Protein AF-A0AAV6IUB0-F1 (afdb_monomer_lite)

Foldseek 3Di:
DPPPPQALQNVCVVVLADDDVFFDSRADDAPPVLLVVQQLDFPCPPDPPRRAGPLLVQLVVVCVQEPPCPLPDQDDDSVVSSVSSVVVQVVQVVQFNYWTFGQDPPQGTWTKTGHPQQKIWIAHSNSNHTPHIDHHDDDCCVVVVNRD

Secondary structure (DSSP, 8-state):
-TTTT--HHHHHHHTTB---TTB-TT-PPPPHHHHHHHHTSBS-TTSTT---BHHHHHHHHHHTT-TT-TT----S-HHHHHHHHHHHHHHHHHS--EEEEEEETTTEEEEEEE-TTS-EEEEETTS-SEEEEEPPP-TTTTTTTT--

Radius of gyration: 16.4 Å; chains: 1; bounding box: 32×45×48 Å

Structure (mmCIF, N/CA/C/O backbone):
data_AF-A0AAV6IUB0-F1
#
_entry.id   AF-A0AAV6IUB0-F1
#
loop_
_atom_site.group_PDB
_atom_site.id
_atom_site.type_symbol
_atom_site.label_atom_id
_atom_site.label_alt_id
_atom_site.label_comp_id
_atom_site.label_asym_id
_atom_site.label_entity_id
_atom_site.label_seq_id
_atom_site.pdbx_PDB_ins_code
_atom_site.Cartn_x
_atom_site.Cartn_y
_atom_site.Cartn_z
_atom_site.occupancy
_atom_site.B_iso_or_equiv
_atom_site.auth_seq_id
_atom_site.auth_comp_id
_atom_site.auth_asym_id
_atom_site.auth_atom_id
_atom_site.pdbx_PDB_model_num
ATOM 1 N N . MET A 1 1 ? 2.870 -26.055 -23.055 1.00 47.38 1 MET A N 1
ATOM 2 C CA . MET A 1 1 ? 3.110 -25.377 -21.762 1.00 47.38 1 MET A CA 1
ATOM 3 C C . MET A 1 1 ? 3.994 -24.160 -22.032 1.00 47.38 1 MET A C 1
ATOM 5 O O . MET A 1 1 ? 5.187 -24.325 -22.216 1.00 47.38 1 MET A O 1
ATOM 9 N N . PHE A 1 2 ? 3.416 -22.960 -22.163 1.00 54.81 2 PHE A N 1
ATOM 10 C CA . PHE A 1 2 ? 4.107 -21.745 -22.653 1.00 54.81 2 PHE A CA 1
ATOM 11 C C . PHE A 1 2 ? 5.058 -21.074 -21.638 1.00 54.81 2 PHE A C 1
ATOM 13 O O . PHE A 1 2 ? 5.677 -20.066 -21.954 1.00 54.81 2 PHE A O 1
ATOM 20 N N . ILE A 1 3 ? 5.186 -21.619 -20.424 1.00 61.00 3 ILE A N 1
ATOM 21 C CA . ILE A 1 3 ? 5.838 -20.934 -19.294 1.00 61.00 3 ILE A CA 1
ATOM 22 C C . ILE A 1 3 ? 7.298 -21.384 -19.076 1.00 61.00 3 ILE A C 1
ATOM 24 O O . ILE A 1 3 ? 8.024 -20.753 -18.322 1.00 61.00 3 ILE A O 1
ATOM 28 N N . GLN A 1 4 ? 7.779 -22.436 -19.753 1.00 57.69 4 GLN A N 1
ATOM 29 C CA . GLN A 1 4 ? 9.116 -23.007 -19.493 1.00 57.69 4 GLN A CA 1
ATOM 30 C C . GLN A 1 4 ? 10.308 -22.177 -20.025 1.00 57.69 4 GLN A C 1
ATOM 32 O O . GLN A 1 4 ? 11.447 -22.599 -19.864 1.00 57.69 4 GLN A O 1
ATOM 37 N N . GLY A 1 5 ? 10.075 -21.005 -20.631 1.00 67.56 5 GLY A N 1
ATOM 38 C CA . GLY A 1 5 ? 11.131 -20.135 -21.177 1.00 67.56 5 GLY A CA 1
ATOM 39 C C . GLY A 1 5 ? 11.072 -18.666 -20.742 1.00 67.56 5 GLY A C 1
ATOM 40 O O . GLY A 1 5 ? 11.853 -17.861 -21.242 1.00 67.56 5 GLY A O 1
ATOM 41 N N . LEU A 1 6 ? 10.150 -18.287 -19.849 1.00 73.19 6 LEU A N 1
ATOM 42 C CA . LEU A 1 6 ? 10.065 -16.912 -19.349 1.00 73.19 6 LEU A CA 1
ATOM 43 C C . LEU A 1 6 ? 11.025 -16.733 -18.169 1.00 73.19 6 LEU A C 1
ATOM 45 O O . LEU A 1 6 ? 10.876 -17.383 -17.138 1.00 73.19 6 LEU A O 1
ATOM 49 N N . SER A 1 7 ? 11.998 -15.831 -18.315 1.00 85.38 7 SER A N 1
ATOM 50 C CA . SER A 1 7 ? 12.817 -15.373 -17.188 1.00 85.38 7 SER A CA 1
ATOM 51 C C . SER A 1 7 ? 11.956 -14.636 -16.153 1.00 85.38 7 SER A C 1
ATOM 53 O O . SER A 1 7 ? 10.849 -14.189 -16.467 1.00 85.38 7 SER A O 1
ATOM 55 N N . TYR A 1 8 ? 12.472 -14.438 -14.936 1.00 82.81 8 TYR A N 1
ATOM 56 C CA . TYR A 1 8 ? 11.799 -13.623 -13.914 1.00 82.81 8 TYR A CA 1
ATOM 57 C C . TYR A 1 8 ? 11.442 -12.225 -14.432 1.00 82.81 8 TYR A C 1
ATOM 59 O O . TYR A 1 8 ? 10.304 -11.790 -14.276 1.00 82.81 8 TYR A O 1
ATOM 67 N N . GLY A 1 9 ? 12.349 -11.574 -15.164 1.00 82.19 9 GLY A N 1
ATOM 68 C CA . GLY A 1 9 ? 12.055 -10.296 -15.818 1.00 82.19 9 GLY A CA 1
ATOM 69 C C . GLY A 1 9 ? 10.939 -10.385 -16.870 1.00 82.19 9 GLY A C 1
ATOM 70 O O . GLY A 1 9 ? 10.160 -9.449 -17.032 1.00 82.19 9 GLY A O 1
ATOM 71 N N . GLY A 1 10 ? 10.811 -11.517 -17.570 1.00 84.38 10 GLY A N 1
ATOM 72 C CA . GLY A 1 10 ? 9.680 -11.773 -18.466 1.00 84.38 10 GLY A CA 1
ATOM 73 C C . GLY A 1 10 ? 8.352 -11.897 -17.712 1.00 84.38 10 GLY A C 1
ATOM 74 O O . GLY A 1 10 ? 7.354 -11.308 -18.126 1.00 84.38 10 GLY A O 1
ATOM 75 N N . LEU A 1 11 ? 8.351 -12.610 -16.581 1.00 86.81 1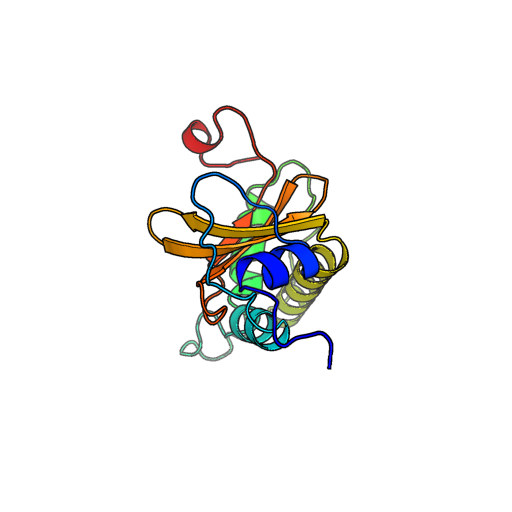1 LEU A N 1
ATOM 76 C CA . LEU A 1 11 ? 7.181 -12.745 -15.707 1.00 86.81 11 LEU A CA 1
ATOM 77 C C . LEU A 1 11 ? 6.770 -11.403 -15.092 1.00 86.81 11 LEU A C 1
ATOM 79 O O . LEU A 1 11 ? 5.589 -11.073 -15.096 1.00 86.81 11 LEU A O 1
ATOM 83 N N . GLN A 1 12 ? 7.727 -10.603 -14.626 1.00 86.62 12 GLN A N 1
ATOM 84 C CA . GLN A 1 12 ? 7.481 -9.264 -14.091 1.00 86.62 12 GLN A CA 1
ATOM 85 C C . GLN A 1 12 ? 6.771 -8.371 -15.115 1.00 86.62 12 GLN A C 1
ATOM 87 O O . GLN A 1 12 ? 5.721 -7.805 -14.817 1.00 86.62 12 GLN A O 1
ATOM 92 N N . ARG A 1 13 ? 7.277 -8.302 -16.352 1.00 85.56 13 ARG A N 1
ATOM 93 C CA . ARG A 1 13 ? 6.634 -7.518 -17.421 1.00 85.56 13 ARG A CA 1
ATOM 94 C C . ARG A 1 13 ? 5.218 -7.998 -17.725 1.00 85.56 13 ARG A C 1
ATOM 96 O O . ARG A 1 13 ? 4.330 -7.173 -17.911 1.00 85.56 13 ARG A O 1
ATOM 103 N N . LEU A 1 14 ? 4.993 -9.315 -17.743 1.00 89.06 14 LEU A N 1
ATOM 104 C CA . LEU A 1 14 ? 3.655 -9.883 -17.933 1.00 89.06 14 LEU A CA 1
ATOM 105 C C . LEU A 1 14 ? 2.703 -9.505 -16.788 1.00 89.06 14 LEU A C 1
ATOM 107 O O . LEU A 1 14 ? 1.520 -9.276 -17.016 1.00 89.06 14 LEU A O 1
ATOM 111 N N . LEU A 1 15 ? 3.231 -9.409 -15.569 1.00 88.69 15 LEU A N 1
ATOM 112 C CA . LEU A 1 15 ? 2.514 -8.986 -14.367 1.00 88.69 15 LEU A CA 1
ATOM 113 C C . LEU A 1 15 ? 2.397 -7.455 -14.242 1.00 88.69 15 LEU A C 1
ATOM 115 O O . LEU A 1 15 ? 1.967 -6.971 -13.198 1.00 88.69 15 LEU A O 1
ATOM 119 N N . GLY A 1 16 ? 2.772 -6.692 -15.276 1.00 88.94 16 GLY A N 1
ATOM 120 C CA . GLY A 1 16 ? 2.620 -5.237 -15.309 1.00 88.94 16 GLY A CA 1
ATOM 121 C C . GLY A 1 16 ? 3.662 -4.466 -14.499 1.00 88.94 16 GLY A C 1
ATOM 122 O O . GLY A 1 16 ? 3.437 -3.303 -14.172 1.00 88.94 16 GLY A O 1
ATOM 123 N N . PHE A 1 17 ? 4.800 -5.084 -14.166 1.00 91.12 17 PHE A N 1
ATOM 124 C CA . PHE A 1 17 ? 5.897 -4.372 -13.516 1.00 91.12 17 PHE A CA 1
ATOM 125 C C . PHE A 1 17 ? 6.522 -3.345 -14.444 1.00 91.12 17 PHE A C 1
ATOM 127 O O . PHE A 1 17 ? 6.850 -3.628 -15.602 1.00 91.12 17 PHE A O 1
ATOM 134 N N . VAL A 1 18 ? 6.777 -2.167 -13.886 1.00 91.50 18 VAL A N 1
ATOM 135 C CA . VAL A 1 18 ? 7.717 -1.235 -14.495 1.00 91.50 18 VAL A CA 1
ATOM 136 C C . VAL A 1 18 ? 9.149 -1.667 -14.190 1.00 91.50 18 VAL A C 1
ATOM 138 O O . VAL A 1 18 ? 9.422 -2.286 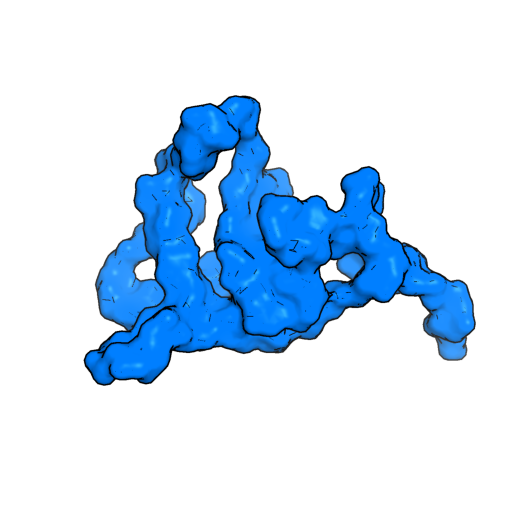-13.168 1.00 91.50 18 VAL A O 1
ATOM 141 N N . HIS A 1 19 ? 10.076 -1.326 -15.080 1.00 88.31 19 HIS A N 1
ATOM 142 C CA . HIS A 1 19 ? 11.502 -1.552 -14.869 1.00 88.31 19 HIS A CA 1
ATOM 143 C C . HIS A 1 19 ? 12.220 -0.207 -14.910 1.00 88.31 19 HIS A C 1
ATOM 145 O O . HI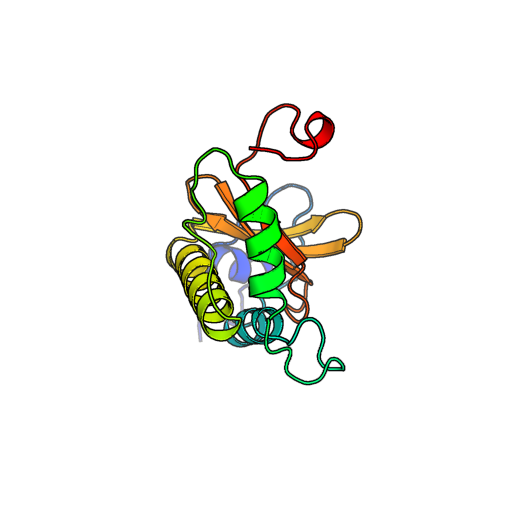S A 1 19 ? 12.400 0.386 -15.973 1.00 88.31 19 HIS A O 1
ATOM 151 N N . THR A 1 20 ? 12.621 0.271 -13.739 1.00 88.19 20 THR A N 1
ATOM 152 C CA . THR A 1 20 ? 13.415 1.490 -13.547 1.00 88.19 20 THR A CA 1
ATOM 153 C C . THR A 1 20 ? 14.808 1.151 -13.020 1.00 88.19 20 THR A C 1
ATOM 155 O O . THR A 1 20 ? 15.067 0.029 -12.574 1.00 88.19 20 THR A O 1
ATOM 158 N N . VAL A 1 21 ? 15.716 2.131 -13.017 1.00 82.94 21 VAL A N 1
ATOM 159 C CA . VAL A 1 21 ? 16.996 2.006 -12.301 1.00 82.94 21 VAL A CA 1
ATOM 160 C C . VAL A 1 21 ? 16.710 1.665 -10.832 1.00 82.94 21 VAL A C 1
ATOM 162 O O . VAL A 1 21 ? 15.881 2.319 -10.203 1.00 82.94 21 VAL A O 1
ATOM 165 N N . GLY A 1 22 ? 17.355 0.614 -10.315 1.00 83.62 22 GLY A N 1
ATOM 166 C CA . GLY A 1 22 ? 17.132 0.100 -8.955 1.00 83.62 22 GLY A CA 1
ATOM 167 C C . GLY A 1 22 ? 16.050 -0.982 -8.822 1.00 83.62 22 GLY A C 1
ATOM 168 O O . GLY A 1 22 ? 15.799 -1.435 -7.707 1.00 83.62 22 GLY A O 1
ATOM 169 N N . THR A 1 23 ? 15.428 -1.408 -9.928 1.00 89.62 23 THR A N 1
ATOM 170 C CA . THR A 1 23 ? 14.482 -2.541 -9.940 1.00 89.62 23 THR A CA 1
ATOM 171 C C . THR A 1 23 ? 15.209 -3.869 -9.740 1.00 89.62 23 THR A C 1
ATOM 173 O O . THR A 1 23 ? 16.192 -4.151 -10.429 1.00 89.62 23 THR A O 1
ATOM 176 N N . THR A 1 24 ? 14.685 -4.717 -8.857 1.00 88.12 24 THR A N 1
ATOM 177 C CA . THR A 1 24 ? 15.158 -6.092 -8.663 1.00 88.12 24 THR A CA 1
ATOM 178 C C . THR A 1 24 ? 14.508 -7.004 -9.705 1.00 88.12 24 THR A C 1
ATOM 180 O O . THR A 1 24 ? 13.303 -7.235 -9.667 1.00 88.12 24 THR A O 1
ATOM 183 N N . VAL A 1 25 ? 15.292 -7.541 -10.644 1.00 78.56 25 VAL A N 1
ATOM 184 C CA . VAL A 1 25 ? 14.788 -8.301 -11.814 1.00 78.56 25 VAL A CA 1
ATOM 185 C C . VAL A 1 25 ? 14.476 -9.784 -11.548 1.00 78.56 25 VAL A C 1
ATOM 187 O O . VAL A 1 25 ? 14.034 -10.493 -12.452 1.00 78.56 25 VAL A O 1
ATOM 190 N N . GLU A 1 26 ? 14.691 -10.252 -10.317 1.00 81.00 26 GLU A N 1
ATOM 191 C CA . GLU A 1 26 ? 14.500 -11.652 -9.898 1.00 81.00 26 GLU A CA 1
ATOM 192 C C . GLU A 1 26 ? 13.421 -11.826 -8.814 1.00 81.00 26 GLU A C 1
ATOM 194 O O . GLU A 1 26 ? 13.277 -12.902 -8.242 1.00 81.00 26 GLU A O 1
ATOM 199 N N . ALA A 1 27 ? 12.627 -10.786 -8.540 1.00 81.69 27 ALA A N 1
ATOM 200 C CA . ALA A 1 27 ? 11.589 -10.817 -7.512 1.00 81.69 27 ALA A CA 1
ATOM 201 C C . ALA A 1 27 ? 10.178 -10.890 -8.121 1.00 81.69 27 ALA A C 1
ATOM 203 O O . ALA A 1 27 ? 9.863 -10.214 -9.099 1.00 81.69 27 ALA A O 1
ATOM 204 N N . LEU A 1 28 ? 9.297 -11.700 -7.540 1.00 88.44 28 LEU A N 1
ATOM 205 C CA . LEU A 1 28 ? 7.881 -11.747 -7.919 1.00 88.44 28 LEU A CA 1
ATOM 206 C C . LEU A 1 28 ? 7.052 -10.877 -6.964 1.00 88.44 28 LEU A C 1
ATOM 208 O O . LEU A 1 28 ? 7.456 -10.705 -5.815 1.00 88.44 28 LEU A O 1
ATOM 212 N N . PRO A 1 29 ? 5.894 -10.342 -7.400 1.00 91.00 29 PRO A N 1
ATOM 213 C CA . PRO A 1 29 ? 4.995 -9.651 -6.485 1.00 91.00 29 PRO A CA 1
ATOM 214 C C . PRO A 1 29 ? 4.559 -10.614 -5.374 1.00 91.00 29 PRO A C 1
ATOM 216 O O . PRO A 1 29 ? 4.185 -11.755 -5.679 1.00 91.00 29 PRO A O 1
ATOM 219 N N . PRO A 1 30 ? 4.520 -10.170 -4.108 1.00 94.81 30 PRO A N 1
ATOM 220 C CA . PRO A 1 30 ? 3.906 -10.956 -3.055 1.00 94.81 30 PRO A CA 1
ATOM 221 C C . PRO A 1 30 ? 2.433 -11.246 -3.377 1.00 94.81 30 PRO A C 1
ATOM 223 O O . PRO A 1 30 ? 1.752 -10.420 -4.000 1.00 94.81 30 PRO A O 1
ATOM 226 N N . PRO A 1 31 ? 1.887 -12.388 -2.930 1.00 95.88 31 PRO A N 1
ATOM 227 C CA . PRO A 1 31 ? 0.472 -12.676 -3.097 1.00 95.88 31 PRO A CA 1
ATOM 228 C C . PRO A 1 31 ? -0.395 -11.567 -2.496 1.00 95.88 31 PRO A C 1
ATOM 230 O O . PRO A 1 31 ? -0.164 -11.121 -1.372 1.00 95.88 31 PRO A O 1
ATOM 233 N N . ARG A 1 32 ? -1.464 -11.173 -3.197 1.00 96.06 32 ARG A N 1
ATOM 234 C CA . ARG A 1 32 ? -2.404 -10.148 -2.706 1.00 96.06 32 ARG A CA 1
ATOM 235 C C . ARG A 1 32 ? -2.966 -10.482 -1.320 1.00 96.06 32 ARG A C 1
ATOM 237 O O . ARG A 1 32 ? -3.195 -9.584 -0.517 1.00 96.06 32 ARG A O 1
ATOM 244 N N . SER A 1 33 ? -3.166 -11.767 -1.024 1.00 97.88 33 SER A N 1
ATOM 245 C CA . SER A 1 33 ? -3.574 -12.238 0.302 1.00 97.88 33 SER A CA 1
ATOM 246 C C . SER A 1 33 ? -2.545 -11.915 1.384 1.00 97.88 33 SER A C 1
ATOM 248 O O . SER A 1 33 ? -2.943 -11.515 2.474 1.00 97.88 33 SER A O 1
ATOM 250 N N . THR A 1 34 ? -1.248 -12.041 1.093 1.00 98.31 34 THR A N 1
ATOM 251 C CA . THR A 1 34 ? -0.156 -11.693 2.014 1.00 98.31 34 THR A CA 1
ATOM 252 C C . THR A 1 34 ? -0.153 -10.194 2.292 1.00 98.31 34 THR A C 1
ATOM 254 O O . THR A 1 34 ? -0.204 -9.797 3.451 1.00 98.31 34 THR A O 1
ATOM 257 N N . LEU A 1 35 ? -0.242 -9.371 1.240 1.00 98.44 35 LEU A N 1
ATOM 258 C CA . LEU A 1 35 ? -0.303 -7.906 1.353 1.00 98.44 35 LEU A CA 1
ATOM 259 C C . LEU A 1 35 ? -1.491 -7.427 2.200 1.00 98.44 35 LEU A C 1
ATOM 261 O O . LEU A 1 35 ? -1.367 -6.511 3.010 1.00 98.44 35 LEU A O 1
ATOM 265 N N . LEU A 1 36 ? -2.662 -8.042 2.004 1.00 98.38 36 LEU A N 1
ATOM 266 C CA . LEU A 1 36 ? -3.861 -7.734 2.784 1.00 98.38 36 LEU A CA 1
ATOM 267 C C . LEU A 1 36 ? -3.756 -8.248 4.222 1.00 98.38 36 LEU A C 1
ATOM 269 O O . LEU A 1 36 ? -4.262 -7.599 5.131 1.00 98.38 36 LEU A O 1
ATOM 273 N N . SER A 1 37 ? -3.115 -9.397 4.440 1.00 98.31 37 SER A N 1
ATOM 274 C CA . SER A 1 37 ? -2.954 -9.966 5.781 1.00 98.31 37 SER A CA 1
ATOM 275 C C . SER A 1 37 ? -2.033 -9.105 6.637 1.00 98.31 37 SER A C 1
ATOM 277 O O . SER A 1 37 ? -2.409 -8.766 7.756 1.00 98.31 37 SER A O 1
ATOM 279 N N . SER A 1 38 ? -0.884 -8.685 6.098 1.00 98.38 38 SER A N 1
ATOM 280 C CA . SER A 1 38 ? 0.048 -7.793 6.797 1.00 98.38 38 SER A CA 1
ATOM 281 C C . SER A 1 38 ? -0.573 -6.424 7.080 1.00 98.38 38 SER A C 1
ATOM 283 O O . SER A 1 38 ? -0.469 -5.914 8.191 1.00 98.38 38 SER A O 1
ATOM 285 N N . PHE A 1 39 ? -1.326 -5.868 6.126 1.00 98.56 39 PHE A N 1
ATOM 286 C CA . PHE A 1 39 ? -2.071 -4.618 6.315 1.00 98.56 39 PHE A CA 1
ATOM 287 C C . PHE A 1 39 ? -3.103 -4.687 7.458 1.00 98.56 39 PHE A C 1
ATOM 289 O O . PHE A 1 39 ? -3.367 -3.685 8.127 1.00 98.56 39 PHE A O 1
ATOM 296 N N . MET A 1 40 ? -3.692 -5.865 7.681 1.00 98.00 40 MET A N 1
ATOM 297 C CA . MET A 1 40 ? -4.737 -6.103 8.681 1.00 98.00 40 MET A CA 1
ATOM 298 C C . MET A 1 40 ? -4.197 -6.584 10.039 1.00 98.00 40 MET A C 1
ATOM 300 O O . MET A 1 40 ? -5.001 -6.893 10.922 1.00 98.00 40 MET A O 1
ATOM 304 N N . LEU A 1 41 ? -2.875 -6.638 10.237 1.00 97.75 41 LEU A N 1
ATOM 305 C CA . LEU A 1 41 ? -2.284 -6.939 11.543 1.00 97.75 41 LEU A CA 1
ATOM 306 C C . LEU A 1 41 ? -2.693 -5.894 12.584 1.00 97.75 41 LEU A C 1
ATOM 308 O O . LEU A 1 41 ? -2.890 -4.720 12.269 1.00 97.75 41 LEU A O 1
ATOM 312 N N . LEU A 1 42 ? -2.849 -6.328 13.836 1.00 97.00 42 LEU A N 1
ATOM 313 C CA . LEU A 1 42 ? -3.147 -5.425 14.945 1.00 97.00 42 LEU A CA 1
ATOM 314 C C . LEU A 1 42 ? -1.931 -4.558 15.249 1.00 97.00 42 LEU A C 1
ATOM 316 O O . LEU A 1 42 ? -0.854 -5.081 15.510 1.00 97.00 42 LEU A O 1
ATOM 320 N N . HIS A 1 43 ? -2.147 -3.249 15.334 1.00 96.38 43 HIS A N 1
ATOM 321 C CA . HIS A 1 43 ? -1.070 -2.299 15.590 1.00 96.38 43 HIS A CA 1
ATOM 322 C C . HIS A 1 43 ? -0.486 -2.434 17.003 1.00 96.38 43 HIS A C 1
ATOM 324 O O . HIS A 1 43 ? 0.715 -2.312 17.218 1.00 96.38 43 HIS A O 1
ATOM 330 N N . ASN A 1 44 ? -1.351 -2.684 17.989 1.00 93.31 44 ASN A N 1
ATOM 331 C CA . ASN A 1 44 ? -0.971 -2.855 19.389 1.00 93.31 44 ASN A CA 1
ATOM 332 C C . ASN A 1 44 ? -1.674 -4.090 19.972 1.00 93.31 44 ASN A C 1
ATOM 334 O O . ASN A 1 44 ? -2.619 -3.939 20.751 1.00 93.31 44 ASN A O 1
ATOM 338 N N . PRO A 1 45 ? -1.241 -5.315 19.618 1.00 92.31 45 PRO A N 1
ATOM 339 C CA . PRO A 1 45 ? -1.930 -6.545 20.019 1.00 92.31 45 PRO A CA 1
ATOM 340 C C . PRO A 1 45 ? -1.924 -6.763 21.540 1.00 92.31 45 PRO A C 1
ATOM 342 O O . PRO A 1 45 ? -2.796 -7.437 22.078 1.00 92.31 45 PRO A O 1
ATOM 345 N N . ASN A 1 46 ? -0.973 -6.144 22.246 1.00 94.19 46 ASN A N 1
ATOM 346 C CA . ASN A 1 46 ? -0.826 -6.252 23.698 1.00 94.19 46 ASN A CA 1
ATOM 347 C C . ASN A 1 46 ? -1.729 -5.280 24.484 1.00 94.19 46 ASN A C 1
ATOM 349 O O . ASN A 1 46 ? -1.801 -5.364 25.710 1.00 94.19 46 ASN A O 1
ATOM 353 N N . VAL A 1 47 ? -2.416 -4.346 23.816 1.00 92.94 47 VAL A N 1
ATOM 354 C CA . VAL A 1 47 ? -3.288 -3.359 24.470 1.00 92.94 47 VAL A CA 1
ATOM 355 C C . VAL A 1 47 ? -4.724 -3.873 24.473 1.00 92.94 47 VAL A C 1
ATOM 357 O O . VAL A 1 47 ? -5.386 -3.935 23.437 1.00 92.94 47 VAL A O 1
ATOM 360 N N . LYS A 1 48 ? -5.237 -4.223 25.657 1.00 91.44 48 LYS A N 1
ATOM 361 C CA . LYS A 1 48 ? -6.595 -4.763 25.811 1.00 91.44 48 LYS A CA 1
ATOM 362 C C . LYS A 1 48 ? -7.646 -3.788 25.264 1.00 91.44 48 LYS A C 1
ATOM 364 O O . LYS A 1 48 ? -7.691 -2.630 25.665 1.00 91.44 48 LYS A O 1
ATOM 369 N N . GLY A 1 49 ? -8.511 -4.282 24.379 1.00 88.94 49 GLY A N 1
ATOM 370 C CA . GLY A 1 49 ? -9.584 -3.498 23.757 1.00 88.94 49 GLY A CA 1
ATOM 371 C C . GLY A 1 49 ? -9.163 -2.697 22.521 1.00 88.94 49 GLY A C 1
ATOM 372 O O . GLY A 1 49 ? -10.037 -2.217 21.805 1.00 88.94 49 GLY A O 1
ATOM 373 N N . SER A 1 50 ? -7.862 -2.596 22.226 1.00 92.69 50 SER A N 1
ATOM 374 C CA . SER A 1 50 ? -7.376 -2.030 20.966 1.00 92.69 50 SER A CA 1
ATOM 375 C C . SER A 1 50 ? -7.594 -3.035 19.841 1.00 92.69 50 SER A C 1
ATOM 377 O O . SER A 1 50 ? -7.094 -4.156 19.900 1.00 92.69 50 SER A O 1
ATOM 379 N N . THR A 1 51 ? -8.309 -2.628 18.795 1.00 96.94 51 THR A N 1
ATOM 380 C CA . THR A 1 51 ? -8.518 -3.457 17.592 1.00 96.94 51 THR A CA 1
ATOM 381 C C . THR A 1 51 ? -8.032 -2.768 16.323 1.00 96.94 51 THR A C 1
ATOM 383 O O . THR A 1 51 ? -8.198 -3.300 15.227 1.00 96.94 51 THR A O 1
ATOM 386 N N . LEU A 1 52 ? -7.421 -1.588 16.452 1.00 97.69 52 LEU A N 1
ATOM 387 C CA . LEU A 1 52 ? -6.862 -0.838 15.337 1.00 97.69 52 LEU A CA 1
ATOM 388 C C . LEU A 1 52 ? -5.761 -1.636 14.625 1.00 97.69 52 LEU A C 1
ATOM 390 O O . LEU A 1 52 ? -4.836 -2.152 15.256 1.00 97.69 52 LEU A O 1
ATOM 394 N N . THR A 1 53 ? -5.861 -1.694 13.303 1.00 98.38 53 THR A N 1
ATOM 395 C CA . THR A 1 53 ? -4.876 -2.346 12.433 1.00 98.38 53 THR A CA 1
ATOM 396 C C . THR A 1 53 ? -3.711 -1.421 12.087 1.00 98.38 53 THR A C 1
ATOM 398 O O . THR A 1 53 ? -3.845 -0.195 12.162 1.00 98.38 53 THR A O 1
ATOM 401 N N . ASP A 1 54 ? -2.579 -1.985 11.667 1.00 97.81 54 ASP A N 1
ATOM 402 C CA . ASP A 1 54 ? -1.439 -1.219 11.153 1.00 97.81 54 ASP A CA 1
ATOM 403 C C . ASP A 1 54 ? -1.827 -0.381 9.934 1.00 97.81 54 ASP A C 1
ATOM 405 O O . ASP A 1 54 ? -1.503 0.807 9.870 1.00 97.81 54 ASP A O 1
ATOM 409 N N . GLY A 1 55 ? -2.623 -0.947 9.024 1.00 97.75 55 GLY A N 1
ATOM 410 C CA . GLY A 1 55 ? -3.180 -0.225 7.887 1.00 97.75 55 GLY A CA 1
ATOM 411 C C . GLY A 1 55 ? -4.023 0.983 8.297 1.00 97.75 55 GLY A C 1
ATOM 412 O O . GLY A 1 55 ? -3.844 2.084 7.772 1.00 97.75 55 GLY A O 1
ATOM 413 N N . ALA A 1 56 ? -4.897 0.828 9.295 1.00 97.69 56 ALA A N 1
ATOM 414 C CA . ALA A 1 56 ? -5.685 1.941 9.821 1.00 97.69 56 ALA A CA 1
ATOM 415 C C . ALA A 1 56 ? -4.826 2.987 10.537 1.00 97.69 56 ALA A C 1
ATOM 417 O O . ALA A 1 56 ? -5.034 4.190 10.360 1.00 97.69 56 ALA A O 1
ATOM 418 N N . ARG A 1 57 ? -3.824 2.561 11.312 1.00 96.31 57 ARG A N 1
ATOM 419 C CA . ARG A 1 57 ? -2.886 3.490 11.949 1.00 96.31 57 ARG A CA 1
ATOM 420 C C . ARG A 1 57 ? -2.085 4.277 10.915 1.00 96.31 57 ARG A C 1
ATOM 422 O O . ARG A 1 57 ? -1.844 5.468 11.117 1.00 96.31 57 ARG A O 1
ATOM 429 N N . ALA A 1 58 ? -1.656 3.628 9.840 1.00 95.69 58 ALA A N 1
ATOM 430 C CA . ALA A 1 58 ? -0.956 4.273 8.744 1.00 95.69 58 ALA A CA 1
ATOM 431 C C . ALA A 1 58 ? -1.865 5.276 8.026 1.00 95.69 58 ALA A C 1
ATOM 433 O O . ALA A 1 58 ? -1.457 6.423 7.862 1.00 95.69 58 ALA A O 1
ATOM 434 N N . LEU A 1 59 ? -3.107 4.901 7.691 1.00 96.00 59 LEU A N 1
ATOM 435 C CA . LEU A 1 59 ? -4.048 5.805 7.023 1.00 96.00 59 LEU A CA 1
ATOM 436 C C . LEU A 1 59 ? -4.308 7.069 7.851 1.00 96.00 59 LEU A C 1
ATOM 438 O O . LEU A 1 59 ? -4.291 8.168 7.305 1.00 96.00 59 LEU A O 1
ATOM 442 N N . ALA A 1 60 ? -4.445 6.934 9.175 1.00 93.88 60 ALA A N 1
ATOM 443 C CA . ALA A 1 60 ? -4.598 8.074 10.081 1.00 93.88 60 ALA A CA 1
ATOM 444 C C . ALA A 1 60 ? -3.486 9.124 9.900 1.00 93.88 60 ALA A C 1
ATOM 446 O O . ALA A 1 60 ? -3.761 10.317 9.823 1.00 93.88 60 ALA A O 1
ATOM 447 N N . LYS A 1 61 ? -2.225 8.680 9.763 1.00 90.12 61 LYS A N 1
ATOM 448 C CA . LYS A 1 61 ? -1.075 9.580 9.561 1.00 90.12 61 LYS A CA 1
ATOM 449 C C . LYS A 1 61 ? -1.155 10.345 8.239 1.00 90.12 61 LYS A C 1
ATOM 451 O O . LYS A 1 61 ? -0.589 11.429 8.157 1.00 90.12 61 LYS A O 1
ATOM 456 N N . HIS A 1 62 ? -1.779 9.767 7.217 1.00 89.56 62 HIS A N 1
ATOM 457 C CA . HIS A 1 62 ? -1.901 10.367 5.890 1.00 89.56 62 HIS A CA 1
ATOM 458 C C . HIS A 1 62 ? -3.101 11.304 5.784 1.00 89.56 62 HIS A C 1
ATOM 460 O O . HIS A 1 62 ? -2.980 12.371 5.196 1.00 89.56 62 HIS A O 1
ATOM 466 N N . VAL A 1 63 ? -4.224 10.970 6.421 1.00 87.94 63 VAL A N 1
ATOM 467 C CA . VAL A 1 63 ? -5.395 11.860 6.490 1.00 87.94 63 VAL A CA 1
ATOM 468 C C . VAL A 1 63 ? -5.023 13.200 7.131 1.00 87.94 63 VAL A C 1
ATOM 470 O O . VAL A 1 63 ? -5.406 14.246 6.618 1.00 87.94 63 VAL A O 1
ATOM 473 N N . ASP A 1 64 ? -4.197 13.183 8.180 1.00 75.44 64 ASP A N 1
ATOM 474 C CA . ASP A 1 64 ? -3.718 14.403 8.848 1.00 75.44 64 ASP A CA 1
ATOM 475 C C . ASP A 1 64 ? -2.692 15.205 8.018 1.00 75.44 64 ASP A C 1
ATOM 477 O O . ASP A 1 64 ? -2.394 16.357 8.340 1.00 75.44 64 ASP A O 1
ATOM 481 N N . ARG A 1 65 ? -2.097 14.594 6.985 1.00 71.75 65 ARG A N 1
ATOM 482 C CA . ARG A 1 65 ? -1.003 15.168 6.179 1.00 71.75 65 ARG A CA 1
ATOM 483 C C . A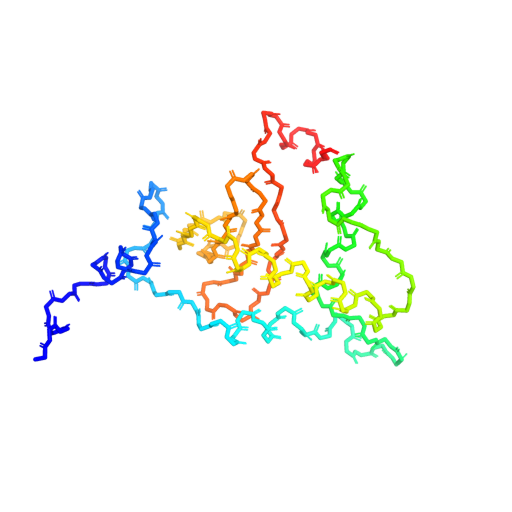RG A 1 65 ? -1.395 15.509 4.749 1.00 71.75 65 ARG A C 1
ATOM 485 O O . ARG A 1 65 ? -0.565 16.096 4.068 1.00 71.75 65 ARG A O 1
ATOM 492 N N . SER A 1 66 ? -2.590 15.125 4.307 1.00 69.06 66 SER A N 1
ATOM 493 C CA . SER A 1 66 ? -3.041 15.297 2.929 1.00 69.06 66 SER A CA 1
ATOM 494 C C . SER A 1 66 ? -4.046 16.442 2.830 1.00 69.06 66 SER A C 1
ATOM 496 O O . SER A 1 66 ? -5.220 16.299 3.179 1.00 69.06 66 SER A O 1
ATOM 498 N N . GLY A 1 67 ? -3.601 17.590 2.326 1.00 65.19 67 GLY A N 1
ATOM 499 C CA . GLY A 1 67 ? -4.426 18.768 2.071 1.00 65.19 67 GLY A CA 1
ATOM 500 C C . GLY A 1 67 ? -5.513 18.535 1.019 1.00 65.19 67 GLY A C 1
ATOM 501 O O . GLY A 1 67 ? -6.556 19.191 1.055 1.00 65.19 67 GLY A O 1
ATOM 502 N N . SER A 1 68 ? -5.328 17.551 0.130 1.00 72.88 68 SER A N 1
ATOM 503 C CA . SER A 1 68 ? -6.274 17.213 -0.943 1.00 72.88 68 SER A CA 1
ATOM 504 C C . SER A 1 68 ? -7.520 16.452 -0.473 1.00 72.88 68 SER A C 1
ATOM 506 O O . SER A 1 68 ? -8.466 16.303 -1.245 1.00 72.88 68 SER A O 1
ATOM 508 N N . LYS A 1 69 ? -7.547 15.965 0.780 1.00 82.75 69 LYS A N 1
ATOM 509 C CA . LYS A 1 69 ? -8.602 15.084 1.326 1.00 82.75 69 LYS A CA 1
ATOM 510 C C . LYS A 1 69 ? -8.782 13.768 0.555 1.00 82.75 69 LYS A C 1
ATOM 512 O O . LYS A 1 69 ? -9.814 13.117 0.721 1.00 82.75 69 LYS A O 1
ATOM 517 N N . TYR A 1 70 ? -7.790 13.354 -0.238 1.00 88.56 70 TYR A N 1
ATOM 518 C CA . TYR A 1 70 ? -7.847 12.135 -1.052 1.00 88.56 70 TYR A CA 1
ATOM 519 C C . TYR A 1 70 ? -8.224 10.891 -0.232 1.00 88.56 70 TYR A C 1
ATOM 521 O O . TYR A 1 70 ? -9.084 10.110 -0.627 1.00 88.56 70 TYR A O 1
ATOM 529 N N . TRP A 1 71 ? -7.638 10.749 0.959 1.00 92.00 71 TRP A N 1
ATOM 530 C CA . TRP A 1 71 ? -7.867 9.614 1.860 1.00 92.00 71 TRP A CA 1
ATOM 531 C C . TRP A 1 71 ? -9.255 9.589 2.517 1.00 92.00 71 TRP A C 1
ATOM 533 O O . TRP A 1 71 ? -9.598 8.621 3.197 1.00 92.00 71 TRP A O 1
ATOM 543 N N . GLY A 1 72 ? -10.058 10.634 2.310 1.00 89.88 72 GLY A N 1
ATOM 544 C CA . GLY A 1 72 ? -11.405 10.743 2.845 1.00 89.88 72 GLY A CA 1
ATOM 545 C C . GLY A 1 72 ? -11.458 10.984 4.360 1.00 89.88 72 GLY A C 1
ATOM 546 O O . GLY A 1 72 ? -10.440 11.204 5.021 1.00 89.88 72 GLY A O 1
ATOM 547 N N . PRO A 1 73 ? -12.671 10.996 4.937 1.00 89.62 73 PRO A N 1
ATOM 548 C CA . PRO A 1 73 ? -12.851 11.161 6.373 1.00 89.62 73 PRO A CA 1
ATOM 549 C C . PRO A 1 73 ? -12.334 9.935 7.132 1.00 89.62 73 PRO A C 1
ATOM 551 O O . PRO A 1 73 ? -12.591 8.800 6.742 1.00 89.62 73 PRO A O 1
ATOM 554 N N . PHE A 1 74 ? -11.678 10.163 8.271 1.00 93.25 74 PHE A N 1
ATOM 555 C CA . PHE A 1 74 ? -11.140 9.091 9.108 1.00 93.25 74 PHE A CA 1
ATOM 556 C C . PHE A 1 74 ? -11.451 9.325 10.589 1.00 93.25 74 PHE A C 1
ATOM 558 O O . PHE A 1 74 ? -10.662 9.877 11.352 1.00 93.25 74 PHE A O 1
ATOM 565 N N . ASN A 1 75 ? -12.652 8.928 11.004 1.00 91.56 75 ASN A N 1
ATOM 566 C CA . ASN A 1 75 ? -13.144 9.100 12.370 1.00 91.56 75 ASN A CA 1
ATOM 567 C C . ASN A 1 75 ? -13.974 7.886 12.825 1.00 91.56 75 ASN A C 1
ATOM 569 O O . ASN A 1 75 ? -14.169 6.926 12.079 1.00 91.56 75 ASN A O 1
ATOM 573 N N . GLY A 1 76 ? -14.418 7.910 14.082 1.00 94.00 76 GLY A N 1
ATOM 574 C CA . GLY A 1 76 ? -15.199 6.830 14.683 1.00 94.00 76 GLY A CA 1
ATOM 575 C C . GLY A 1 76 ? -14.355 5.755 15.373 1.00 94.00 76 GLY A C 1
ATOM 576 O O . GLY A 1 76 ? -13.198 5.979 15.742 1.00 94.00 76 GLY A O 1
ATOM 577 N N . SER A 1 77 ? -14.980 4.594 15.587 1.00 96.69 77 SER A N 1
ATOM 578 C CA . SER A 1 77 ? -14.401 3.447 16.300 1.00 96.69 77 SER A CA 1
ATOM 579 C C . SER A 1 77 ? -13.269 2.776 15.518 1.00 96.69 77 SER A C 1
ATOM 581 O O . SER A 1 77 ? -13.176 2.929 14.299 1.00 96.69 77 SER A O 1
ATOM 583 N N . ASP A 1 78 ? -12.452 1.962 16.193 1.00 97.00 78 ASP A N 1
ATOM 584 C CA . ASP A 1 78 ? -11.414 1.143 15.545 1.00 97.00 78 ASP A CA 1
ATOM 585 C C . ASP A 1 78 ? -11.984 0.297 14.401 1.00 97.00 78 ASP A C 1
ATOM 587 O O . ASP A 1 78 ? -11.422 0.273 13.311 1.00 97.00 78 ASP A O 1
ATOM 591 N N . SER A 1 79 ? -13.157 -0.317 14.591 1.00 97.12 79 SER A N 1
ATOM 592 C CA . SER A 1 79 ? -13.833 -1.073 13.529 1.00 97.12 79 SER A CA 1
ATOM 593 C C . SER A 1 79 ? -14.173 -0.209 12.311 1.00 97.12 79 SER A C 1
ATOM 595 O O . SER A 1 79 ? -14.074 -0.688 11.182 1.00 97.12 79 SER A O 1
ATOM 597 N N . THR A 1 80 ? -14.571 1.049 12.522 1.00 97.81 80 THR A N 1
ATOM 598 C CA . THR A 1 80 ? -14.891 1.981 11.430 1.00 97.81 80 THR A CA 1
ATOM 599 C C . THR A 1 80 ? -13.620 2.383 10.693 1.00 97.81 80 THR A C 1
ATOM 601 O O . THR A 1 80 ? -13.563 2.297 9.470 1.00 97.81 80 THR A O 1
ATOM 604 N N . LYS A 1 81 ? -12.571 2.737 11.439 1.00 97.69 81 LYS A N 1
ATOM 605 C CA . LYS A 1 81 ? -11.249 3.091 10.912 1.00 97.69 81 LYS A CA 1
ATOM 606 C C . LYS A 1 81 ? -10.612 1.947 10.124 1.00 97.69 81 LYS A C 1
ATOM 608 O O . LYS A 1 81 ? -10.111 2.169 9.028 1.00 97.69 81 LYS A O 1
ATOM 613 N N . ASN A 1 82 ? -10.695 0.719 10.633 1.00 98.25 82 ASN A N 1
ATOM 614 C CA . ASN A 1 82 ? -10.219 -0.481 9.945 1.00 98.25 82 ASN A CA 1
ATOM 615 C C . ASN A 1 82 ? -10.968 -0.724 8.632 1.00 98.25 82 ASN A C 1
ATOM 617 O O . ASN A 1 82 ? -10.342 -1.056 7.629 1.00 98.25 82 ASN A O 1
ATOM 621 N N . ARG A 1 83 ? -12.294 -0.526 8.613 1.00 98.19 83 ARG A N 1
ATOM 622 C CA . ARG A 1 83 ? -13.083 -0.620 7.377 1.00 98.19 83 ARG A CA 1
ATOM 623 C C . ARG A 1 83 ? -12.642 0.429 6.357 1.00 98.19 83 ARG A C 1
ATOM 625 O O . ARG A 1 83 ? -12.329 0.062 5.235 1.00 98.19 83 ARG A O 1
ATOM 632 N N . LEU A 1 84 ? -12.538 1.695 6.763 1.00 97.88 84 LEU A N 1
ATOM 633 C CA . LEU A 1 84 ? -12.099 2.786 5.883 1.00 97.88 84 LEU A CA 1
ATOM 634 C C . LEU A 1 84 ? -10.693 2.537 5.318 1.00 97.88 84 LEU A C 1
ATOM 636 O O . LEU A 1 84 ? -10.453 2.732 4.131 1.00 97.88 84 LEU A O 1
ATOM 640 N N . ALA A 1 85 ? -9.776 2.039 6.148 1.00 98.12 85 ALA A N 1
ATOM 641 C CA . ALA A 1 85 ? -8.437 1.661 5.715 1.00 98.12 85 ALA A CA 1
ATOM 642 C C . ALA A 1 85 ? -8.451 0.513 4.699 1.00 98.12 85 ALA A C 1
ATOM 644 O O . ALA A 1 85 ? -7.737 0.563 3.697 1.00 98.12 85 ALA A O 1
ATOM 645 N N . LYS A 1 86 ? -9.299 -0.496 4.927 1.00 98.00 86 LYS A N 1
ATOM 646 C CA . LYS A 1 86 ? -9.499 -1.608 3.995 1.00 98.00 86 LYS A CA 1
ATOM 647 C C . LYS A 1 86 ? -10.083 -1.137 2.661 1.00 98.00 86 LYS A C 1
ATOM 649 O O . LYS A 1 86 ? -9.653 -1.619 1.612 1.00 98.00 86 LYS A O 1
ATOM 654 N N . ASP A 1 87 ? -11.027 -0.204 2.688 1.00 97.88 87 ASP A N 1
ATOM 655 C CA . ASP A 1 87 ? -11.617 0.374 1.480 1.00 97.88 87 ASP A CA 1
ATOM 656 C C . ASP A 1 87 ? -10.554 1.154 0.689 1.00 97.88 87 ASP A C 1
ATOM 658 O O . ASP A 1 87 ? -10.401 0.938 -0.514 1.00 97.88 87 ASP A O 1
ATOM 662 N N . ALA A 1 88 ? -9.733 1.960 1.373 1.00 97.56 88 ALA A N 1
ATOM 663 C CA . ALA A 1 88 ? -8.637 2.713 0.762 1.00 97.56 88 ALA A CA 1
ATOM 664 C C . ALA A 1 88 ? -7.592 1.802 0.093 1.00 97.56 88 ALA A C 1
ATOM 666 O O . ALA A 1 88 ? -7.257 2.000 -1.076 1.00 97.56 88 ALA A O 1
ATOM 667 N N . ILE A 1 89 ? -7.099 0.768 0.787 1.00 98.38 89 ILE A N 1
ATOM 668 C CA . ILE A 1 89 ? -6.111 -0.146 0.192 1.00 98.38 89 ILE A CA 1
ATOM 669 C C . ILE A 1 89 ? -6.715 -0.976 -0.947 1.00 98.38 89 ILE A C 1
ATOM 671 O O . ILE A 1 89 ? -6.050 -1.224 -1.952 1.00 98.38 89 ILE A O 1
ATOM 675 N N . SER A 1 90 ? -7.994 -1.354 -0.837 1.00 98.00 90 SER A N 1
ATOM 676 C CA . SER A 1 90 ? -8.704 -2.069 -1.903 1.00 98.00 90 SER A CA 1
ATOM 677 C C . SER A 1 90 ? -8.846 -1.205 -3.152 1.00 98.00 90 SER A C 1
ATOM 679 O O . SER A 1 90 ? -8.648 -1.715 -4.254 1.00 98.00 90 SER A O 1
ATOM 681 N N . HIS A 1 91 ? -9.122 0.091 -2.981 1.00 97.56 91 HIS A N 1
ATOM 682 C CA . HIS A 1 91 ? -9.157 1.065 -4.066 1.00 97.56 91 HIS A CA 1
ATOM 683 C C . HIS A 1 91 ? -7.786 1.195 -4.744 1.00 97.56 91 HIS A C 1
ATOM 685 O O . HIS A 1 91 ? -7.694 1.009 -5.955 1.00 97.56 91 HIS A O 1
ATOM 691 N N . LEU A 1 92 ? -6.704 1.399 -3.981 1.00 97.88 92 LEU A N 1
ATOM 692 C CA . LEU A 1 92 ? -5.346 1.465 -4.545 1.00 97.88 92 LEU A CA 1
ATOM 693 C C . LEU A 1 92 ? -4.989 0.205 -5.342 1.00 97.88 92 LEU A C 1
ATOM 695 O O . LEU A 1 92 ? -4.478 0.298 -6.452 1.00 97.88 92 LEU A O 1
ATOM 699 N N . MET A 1 93 ? -5.293 -0.978 -4.804 1.00 97.19 93 MET A N 1
ATOM 700 C CA . MET A 1 93 ? -5.031 -2.244 -5.489 1.00 97.19 93 MET A CA 1
ATOM 701 C C . MET A 1 93 ? -5.939 -2.486 -6.709 1.00 97.19 93 MET A C 1
ATOM 703 O O . MET A 1 93 ? -5.600 -3.316 -7.548 1.00 97.19 93 MET A O 1
ATOM 707 N N . ALA A 1 94 ? -7.116 -1.858 -6.787 1.00 97.12 94 ALA A N 1
ATOM 708 C CA . ALA A 1 94 ? -8.030 -1.972 -7.928 1.00 97.12 94 ALA A CA 1
ATOM 709 C C . ALA A 1 94 ? -7.677 -0.994 -9.059 1.00 97.12 94 ALA A C 1
ATOM 711 O O . ALA A 1 94 ? -7.870 -1.314 -10.227 1.00 97.12 94 ALA A O 1
ATOM 712 N N . HIS A 1 95 ? -7.134 0.173 -8.707 1.00 96.81 95 HIS A N 1
ATOM 713 C CA . HIS A 1 95 ? -6.731 1.229 -9.639 1.00 96.81 95 HIS A CA 1
ATOM 714 C C . HIS A 1 95 ? -5.210 1.311 -9.832 1.00 96.81 95 HIS A C 1
ATOM 716 O O . HIS A 1 95 ? -4.694 2.311 -10.334 1.00 96.81 95 HIS A O 1
ATOM 722 N N . CYS A 1 96 ? -4.483 0.270 -9.424 1.00 96.56 96 CYS A N 1
ATOM 723 C CA . CYS A 1 96 ? -3.048 0.171 -9.627 1.00 96.56 96 CYS A CA 1
ATOM 724 C C . CYS A 1 96 ? -2.747 0.124 -11.129 1.00 96.56 96 CYS A C 1
ATOM 726 O O . CYS A 1 96 ? -3.169 -0.793 -11.831 1.00 96.56 96 CYS A O 1
ATOM 728 N N . CYS A 1 97 ? -2.014 1.123 -11.614 1.00 95.31 97 CYS A N 1
ATOM 729 C CA . CYS A 1 97 ? -1.512 1.178 -12.989 1.00 95.31 97 CYS A CA 1
ATOM 730 C C . CYS A 1 97 ? 0.020 1.159 -13.044 1.00 95.31 97 CYS A C 1
ATOM 732 O O . CYS A 1 97 ? 0.611 1.208 -14.120 1.00 95.31 97 CYS A O 1
ATOM 734 N N . TRP A 1 98 ? 0.660 1.131 -11.877 1.00 95.88 98 TRP A N 1
ATOM 735 C CA . TRP A 1 98 ? 2.100 1.116 -11.715 1.00 95.88 98 TRP A CA 1
ATOM 736 C C . TRP A 1 98 ? 2.454 0.234 -10.522 1.00 95.88 98 TRP A C 1
ATOM 738 O O . TRP A 1 98 ? 1.884 0.399 -9.440 1.00 95.88 98 TRP A O 1
ATOM 748 N N . GLN A 1 99 ? 3.406 -0.677 -10.707 1.00 96.62 99 GLN A N 1
ATOM 749 C CA . GLN A 1 99 ? 3.952 -1.495 -9.629 1.00 96.62 99 GLN A CA 1
ATOM 750 C C . GLN A 1 99 ? 5.429 -1.812 -9.859 1.00 96.62 99 GLN A C 1
ATOM 752 O O . GLN A 1 99 ? 5.855 -1.976 -11.007 1.00 96.62 99 GLN A O 1
ATOM 757 N N . ASN A 1 100 ? 6.200 -1.914 -8.774 1.00 95.56 100 ASN A N 1
ATOM 758 C CA . ASN A 1 100 ? 7.623 -2.239 -8.844 1.00 95.56 100 ASN A CA 1
ATOM 759 C C . ASN A 1 100 ? 8.145 -3.007 -7.611 1.00 95.56 100 ASN A C 1
ATOM 761 O O . ASN A 1 100 ? 7.593 -2.879 -6.519 1.00 95.56 100 ASN A O 1
ATOM 765 N N . MET A 1 101 ? 9.231 -3.769 -7.803 1.00 94.62 101 MET A N 1
ATOM 766 C CA . MET A 1 101 ? 10.120 -4.296 -6.759 1.00 94.62 101 MET A CA 1
ATOM 767 C C . MET A 1 101 ? 11.435 -3.515 -6.828 1.00 94.62 101 MET A C 1
ATOM 769 O O . MET A 1 101 ? 12.214 -3.708 -7.762 1.00 94.62 101 MET A O 1
ATOM 773 N N . HIS A 1 102 ? 11.702 -2.625 -5.876 1.00 94.62 102 HIS A N 1
ATOM 774 C CA . HIS A 1 102 ? 12.881 -1.747 -5.941 1.00 94.62 102 HIS A CA 1
ATOM 775 C C . HIS A 1 102 ? 13.457 -1.412 -4.573 1.00 94.62 102 HIS A C 1
ATOM 777 O O . HIS A 1 102 ? 12.791 -1.577 -3.556 1.00 94.62 102 HIS A O 1
ATOM 783 N N . VAL A 1 103 ? 14.711 -0.962 -4.540 1.00 92.81 103 VAL A N 1
ATOM 784 C CA . VAL A 1 103 ? 15.395 -0.616 -3.288 1.00 92.81 103 VAL A CA 1
ATOM 785 C C . VAL A 1 103 ? 14.999 0.784 -2.819 1.00 92.81 103 VAL A C 1
ATOM 787 O O . VAL A 1 103 ? 15.207 1.769 -3.525 1.00 92.81 103 VAL A O 1
ATOM 790 N N . VAL A 1 104 ? 14.500 0.886 -1.587 1.00 91.62 104 VAL A N 1
ATOM 791 C CA . VAL A 1 104 ? 14.168 2.143 -0.911 1.00 91.62 104 VAL A CA 1
ATOM 792 C C . VAL A 1 104 ? 14.859 2.188 0.455 1.00 91.62 104 VAL A C 1
ATOM 794 O O . VAL A 1 104 ? 14.464 1.454 1.359 1.00 91.62 104 VAL A O 1
ATOM 797 N N . PRO A 1 105 ? 15.863 3.055 0.672 1.00 88.62 105 PRO A N 1
ATOM 798 C CA . PRO A 1 105 ? 16.427 3.274 2.002 1.00 88.62 105 PRO A CA 1
ATOM 799 C C . PRO A 1 105 ? 15.395 3.878 2.976 1.00 88.62 105 PRO A C 1
ATOM 801 O O . PRO A 1 105 ? 14.617 4.742 2.569 1.00 88.62 105 PRO A O 1
ATOM 804 N N . PRO A 1 106 ? 15.386 3.483 4.263 1.00 90.69 106 PRO A N 1
ATOM 805 C CA . PRO A 1 106 ? 16.224 2.460 4.902 1.00 90.69 106 PRO A CA 1
ATOM 806 C C . PRO A 1 106 ? 15.670 1.022 4.794 1.00 90.69 106 PRO A C 1
ATOM 808 O O . PRO A 1 106 ? 16.215 0.118 5.415 1.00 90.69 106 PRO A O 1
ATOM 811 N N . HIS A 1 107 ? 14.587 0.799 4.049 1.00 89.56 107 HIS A N 1
ATOM 812 C CA . HIS A 1 107 ? 13.801 -0.441 4.052 1.00 89.56 107 HIS A CA 1
ATOM 813 C C . HIS A 1 107 ? 14.370 -1.587 3.199 1.00 89.56 107 HIS A C 1
ATOM 815 O O . HIS A 1 107 ? 13.906 -2.715 3.324 1.00 89.56 107 HIS A O 1
ATOM 821 N N . GLY A 1 108 ? 15.359 -1.332 2.339 1.00 92.69 108 GLY A N 1
ATOM 822 C CA . GLY A 1 108 ? 15.864 -2.348 1.410 1.00 92.69 108 GLY A CA 1
ATOM 823 C C . GLY A 1 108 ? 14.916 -2.539 0.225 1.00 92.69 108 GLY A C 1
ATOM 824 O O . GLY A 1 108 ? 14.363 -1.558 -0.266 1.00 92.69 108 GLY A O 1
ATOM 825 N N . VAL A 1 109 ? 14.757 -3.768 -0.272 1.00 94.31 109 VAL A N 1
ATOM 826 C CA . VAL A 1 109 ? 13.825 -4.063 -1.376 1.00 94.31 109 VAL A CA 1
ATOM 827 C C . VAL A 1 109 ? 12.384 -3.987 -0.870 1.00 94.31 109 VAL A C 1
ATOM 829 O O . VAL A 1 109 ? 12.043 -4.546 0.171 1.00 94.31 109 VAL A O 1
ATOM 832 N N . VAL A 1 110 ? 11.529 -3.296 -1.620 1.00 96.19 110 VAL A N 1
ATOM 833 C CA . VAL A 1 110 ? 10.115 -3.109 -1.287 1.00 96.19 110 VAL A CA 1
ATOM 834 C C . VAL A 1 110 ? 9.234 -3.413 -2.488 1.00 96.19 110 VAL A C 1
ATOM 836 O O . VAL A 1 110 ? 9.616 -3.128 -3.627 1.00 96.19 110 VAL A O 1
ATOM 839 N N . TYR A 1 111 ? 8.035 -3.930 -2.222 1.00 97.38 111 TYR A N 1
ATOM 840 C CA . TYR A 1 111 ? 6.957 -3.963 -3.205 1.00 97.38 111 TYR A CA 1
ATOM 841 C C . TYR A 1 111 ? 6.139 -2.679 -3.101 1.00 97.38 111 TYR A C 1
ATOM 843 O O . TYR A 1 111 ? 5.655 -2.325 -2.024 1.00 97.38 111 TYR A O 1
ATOM 851 N N . GLU A 1 112 ? 5.973 -1.978 -4.216 1.00 97.75 112 GLU A N 1
ATOM 852 C CA . GLU A 1 112 ? 5.250 -0.712 -4.273 1.00 97.75 112 GLU A CA 1
ATOM 853 C C . GLU A 1 112 ? 4.208 -0.731 -5.381 1.00 97.75 112 GLU A C 1
ATOM 855 O O . GLU A 1 112 ? 4.489 -1.170 -6.496 1.00 97.75 112 GLU A O 1
ATOM 860 N N . ILE A 1 113 ? 3.022 -0.206 -5.077 1.00 97.75 113 ILE A N 1
ATOM 861 C CA . ILE A 1 113 ? 1.958 0.035 -6.051 1.00 97.75 113 ILE A CA 1
ATOM 862 C C . ILE A 1 113 ? 1.583 1.510 -6.058 1.00 97.75 113 ILE A C 1
ATOM 864 O O . ILE A 1 113 ? 1.591 2.161 -5.008 1.00 97.75 113 ILE A O 1
ATOM 868 N N . ARG A 1 114 ? 1.195 2.019 -7.228 1.00 97.44 114 ARG A N 1
ATOM 869 C CA . ARG A 1 114 ? 0.646 3.366 -7.393 1.00 97.44 114 ARG A CA 1
ATOM 870 C C . ARG A 1 114 ? -0.532 3.404 -8.363 1.00 97.44 114 ARG A C 1
ATOM 872 O O . ARG A 1 114 ? -0.609 2.616 -9.311 1.00 97.44 114 ARG A O 1
ATOM 879 N N . THR A 1 115 ? -1.442 4.335 -8.103 1.00 96.38 115 THR A N 1
ATOM 880 C CA . THR A 1 115 ? -2.492 4.767 -9.030 1.00 96.38 115 THR A CA 1
ATOM 881 C C . THR A 1 115 ? -1.944 5.813 -10.002 1.00 96.38 115 THR A C 1
ATOM 883 O O . THR A 1 115 ? -0.830 6.314 -9.831 1.00 96.38 115 THR A O 1
ATOM 886 N N . ALA A 1 116 ? -2.736 6.160 -11.019 1.00 93.62 116 ALA A N 1
ATOM 887 C CA . ALA A 1 116 ? -2.354 7.148 -12.030 1.00 93.62 116 ALA A CA 1
ATOM 888 C C . ALA A 1 116 ? -2.076 8.532 -11.425 1.00 93.62 116 ALA A C 1
ATOM 890 O O . ALA A 1 116 ? -1.163 9.225 -11.866 1.00 93.62 116 ALA A O 1
ATOM 891 N N . ASP A 1 117 ? -2.803 8.887 -10.365 1.00 91.06 117 ASP A N 1
ATOM 892 C CA . ASP A 1 117 ? -2.639 10.155 -9.650 1.00 91.06 117 ASP A CA 1
ATOM 893 C C . ASP A 1 117 ? -1.413 10.162 -8.720 1.00 91.06 117 ASP A C 1
ATOM 895 O O . ASP A 1 117 ? -1.130 11.162 -8.071 1.00 91.06 117 ASP A O 1
ATOM 899 N N . GLY A 1 118 ? -0.670 9.053 -8.637 1.00 92.69 118 GLY A N 1
ATOM 900 C CA . GLY A 1 118 ? 0.573 8.941 -7.877 1.00 92.69 118 GLY A CA 1
ATOM 901 C C . GLY A 1 118 ? 0.409 8.481 -6.428 1.00 92.69 118 GLY A C 1
ATOM 902 O O . GLY A 1 118 ? 1.419 8.185 -5.788 1.00 92.69 118 GLY A O 1
ATOM 903 N N . TYR A 1 119 ? -0.817 8.355 -5.918 1.00 95.31 119 TYR A N 1
ATOM 904 C CA . TYR A 1 119 ? -1.082 7.752 -4.609 1.00 95.31 119 TYR A CA 1
ATOM 905 C C . TYR A 1 119 ? -0.741 6.265 -4.605 1.00 95.31 119 TYR A C 1
ATOM 907 O O . TYR A 1 119 ? -0.891 5.577 -5.614 1.00 95.31 119 TYR A O 1
ATOM 915 N N . GLY A 1 120 ? -0.296 5.740 -3.466 1.00 97.25 120 GLY A N 1
ATOM 916 C CA . GLY A 1 120 ? 0.209 4.374 -3.433 1.00 97.25 120 GLY A CA 1
ATOM 917 C C . GLY A 1 120 ? 0.335 3.753 -2.058 1.00 97.25 120 GLY A C 1
ATOM 918 O O . GLY A 1 120 ? -0.088 4.309 -1.044 1.00 97.25 120 GLY A O 1
ATOM 919 N N . ALA A 1 121 ? 0.921 2.565 -2.058 1.00 98.06 121 ALA A N 1
ATOM 920 C CA . ALA A 1 121 ? 1.156 1.750 -0.880 1.00 98.06 121 ALA A CA 1
ATOM 921 C C . ALA A 1 121 ? 2.427 0.919 -1.062 1.00 98.06 121 ALA A C 1
ATOM 923 O O . ALA A 1 121 ? 2.788 0.562 -2.187 1.00 98.06 121 ALA A O 1
ATOM 924 N N . ARG A 1 122 ? 3.097 0.622 0.053 1.00 97.94 122 ARG A N 1
ATOM 925 C CA . ARG A 1 122 ? 4.368 -0.097 0.068 1.00 97.94 122 ARG A CA 1
ATOM 926 C C . ARG A 1 122 ? 4.395 -1.187 1.132 1.00 97.94 122 ARG A C 1
ATOM 928 O O . ARG A 1 122 ? 3.922 -0.979 2.250 1.00 97.94 122 ARG A O 1
ATOM 935 N N . TRP A 1 123 ? 5.027 -2.301 0.789 1.00 98.38 123 TRP A N 1
ATOM 936 C CA . TRP A 1 123 ? 5.296 -3.432 1.670 1.00 98.38 123 TRP A CA 1
ATOM 937 C C . TRP A 1 123 ? 6.765 -3.849 1.600 1.00 98.38 123 TRP A C 1
ATOM 939 O O . TRP A 1 123 ? 7.473 -3.473 0.662 1.00 98.38 123 TRP A O 1
ATOM 949 N N . SER A 1 124 ? 7.209 -4.640 2.575 1.00 97.19 124 SER A N 1
ATOM 950 C CA . SER A 1 124 ? 8.468 -5.389 2.488 1.00 97.19 124 SER A CA 1
ATOM 951 C C . SER A 1 124 ? 8.517 -6.259 1.227 1.00 97.19 124 SER A C 1
ATOM 953 O O . SER A 1 124 ? 7.485 -6.553 0.617 1.00 97.19 124 SER A O 1
ATOM 955 N N . GLU A 1 125 ? 9.720 -6.687 0.836 1.00 95.75 125 GLU A N 1
ATOM 956 C CA . GLU A 1 125 ? 9.939 -7.544 -0.337 1.00 95.75 125 GLU A CA 1
ATOM 957 C C . GLU A 1 125 ? 9.043 -8.791 -0.363 1.00 95.75 125 GLU A C 1
ATOM 959 O O . GLU A 1 125 ? 8.521 -9.158 -1.411 1.00 95.75 125 GLU A O 1
ATOM 964 N N . ASP A 1 126 ? 8.822 -9.412 0.793 1.00 95.88 126 ASP A N 1
ATOM 965 C CA . ASP A 1 126 ? 7.994 -10.609 0.955 1.00 95.88 126 ASP A CA 1
ATOM 966 C C . ASP A 1 126 ? 6.499 -10.308 1.191 1.00 95.88 126 ASP A C 1
ATOM 968 O O . ASP A 1 126 ? 5.676 -11.223 1.254 1.00 95.88 126 ASP A O 1
ATOM 972 N N . GLY A 1 127 ? 6.129 -9.030 1.317 1.00 97.56 127 GLY A N 1
ATOM 973 C CA . GLY A 1 127 ? 4.768 -8.575 1.590 1.00 97.56 127 GLY A CA 1
ATOM 974 C C . GLY A 1 127 ? 4.293 -8.748 3.037 1.00 97.56 127 GLY A C 1
ATOM 975 O O . GLY A 1 127 ? 3.144 -8.402 3.330 1.00 97.56 127 GLY A O 1
ATOM 976 N N . ASN A 1 128 ? 5.129 -9.278 3.934 1.00 97.44 128 ASN A N 1
ATOM 977 C CA . ASN A 1 128 ? 4.748 -9.601 5.312 1.00 97.44 128 ASN A CA 1
ATOM 978 C C . ASN A 1 128 ? 4.681 -8.377 6.235 1.00 97.44 128 ASN A C 1
ATOM 980 O O . ASN A 1 128 ? 4.052 -8.448 7.289 1.00 97.44 128 ASN A O 1
ATOM 984 N N . GLU A 1 129 ? 5.255 -7.248 5.828 1.00 97.44 129 GLU A N 1
ATOM 985 C CA . GLU A 1 129 ? 5.180 -5.983 6.553 1.00 97.44 129 GLU A CA 1
ATOM 986 C C . GLU A 1 129 ? 4.563 -4.900 5.668 1.00 97.44 129 GLU A C 1
ATOM 988 O O . GLU A 1 129 ? 5.016 -4.655 4.548 1.00 97.44 129 GLU A O 1
ATOM 993 N N . PHE A 1 130 ? 3.535 -4.218 6.178 1.00 98.00 130 PHE A N 1
ATOM 994 C CA . PHE A 1 130 ? 3.027 -3.006 5.547 1.00 98.00 130 PHE A CA 1
ATOM 995 C C . PHE A 1 130 ? 3.862 -1.801 5.987 1.00 98.00 130 PHE A C 1
ATOM 997 O O . PHE A 1 130 ? 3.842 -1.415 7.154 1.00 98.00 130 PHE A O 1
ATOM 1004 N N . ILE A 1 131 ? 4.571 -1.182 5.043 1.00 97.00 131 ILE A N 1
ATOM 1005 C CA . ILE A 1 131 ? 5.491 -0.071 5.324 1.00 97.00 131 ILE A CA 1
ATOM 1006 C C . ILE A 1 131 ? 4.727 1.256 5.410 1.00 97.00 131 ILE A C 1
ATOM 1008 O O . ILE A 1 131 ? 4.991 2.076 6.292 1.00 97.00 131 ILE A O 1
ATOM 1012 N N . GLY A 1 132 ? 3.768 1.488 4.509 1.00 95.88 132 GLY A N 1
ATOM 1013 C CA . GLY A 1 132 ? 2.931 2.684 4.564 1.00 95.88 132 GLY A CA 1
ATOM 1014 C C . GLY A 1 132 ? 2.271 3.074 3.248 1.00 95.88 132 GLY A C 1
ATOM 1015 O O . GLY A 1 132 ? 2.510 2.479 2.196 1.00 95.88 132 GLY A O 1
ATOM 1016 N N . PHE A 1 133 ? 1.435 4.108 3.329 1.00 96.38 133 PHE A N 1
ATOM 1017 C CA . PHE A 1 133 ? 0.848 4.764 2.166 1.00 96.38 133 PHE A CA 1
ATOM 1018 C C . PHE A 1 133 ? 1.821 5.773 1.551 1.00 96.38 133 PHE A C 1
ATOM 1020 O O . PHE A 1 133 ? 2.813 6.178 2.160 1.00 96.38 133 PHE A O 1
ATOM 1027 N N . LEU A 1 134 ? 1.527 6.177 0.321 1.00 94.12 134 LEU A N 1
ATOM 1028 C CA . LEU A 1 134 ? 2.335 7.092 -0.469 1.00 94.12 134 LEU A CA 1
ATOM 1029 C C . LEU A 1 134 ? 1.440 8.175 -1.060 1.00 94.12 134 LEU A C 1
ATOM 1031 O O . LEU A 1 134 ? 0.349 7.891 -1.553 1.00 94.12 134 LEU A O 1
ATOM 1035 N N . GLU A 1 135 ? 1.928 9.405 -1.009 1.00 90.94 135 GLU A N 1
ATOM 1036 C CA . GLU A 1 135 ? 1.356 10.544 -1.719 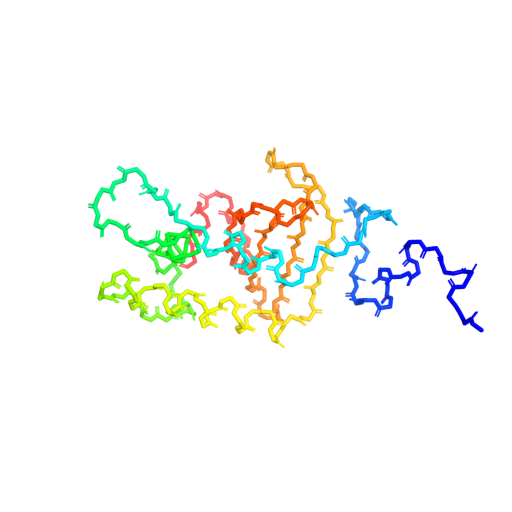1.00 90.94 135 GLU A CA 1
ATOM 1037 C C . GLU A 1 135 ? 1.995 10.646 -3.123 1.00 90.94 135 GLU A C 1
ATOM 1039 O O . GLU A 1 135 ? 3.031 10.003 -3.386 1.00 90.94 135 GLU A O 1
ATOM 1044 N N . PRO A 1 136 ? 1.408 11.445 -4.031 1.00 89.19 136 PRO A N 1
ATOM 1045 C CA . PRO A 1 136 ? 2.023 11.774 -5.309 1.00 89.19 136 PRO A CA 1
ATOM 1046 C C . PRO A 1 136 ? 3.407 12.393 -5.101 1.00 89.19 136 PRO A C 1
ATOM 1048 O O . PRO A 1 136 ? 3.704 12.951 -4.047 1.00 89.19 136 PRO A O 1
ATOM 1051 N N . TYR A 1 137 ? 4.280 12.313 -6.100 1.00 79.62 137 TYR A N 1
ATOM 1052 C CA . TYR A 1 137 ? 5.561 13.008 -6.004 1.00 79.62 137 TYR A CA 1
ATOM 1053 C C . TYR A 1 137 ? 5.330 14.520 -5.914 1.00 79.62 137 TYR A C 1
ATOM 1055 O O . TYR A 1 137 ? 4.578 15.085 -6.704 1.00 79.62 137 TYR A O 1
ATOM 1063 N N . MET A 1 138 ? 5.991 15.164 -4.954 1.00 70.12 138 MET A N 1
ATOM 1064 C CA . MET A 1 138 ? 6.021 16.615 -4.822 1.00 70.12 138 MET A CA 1
ATOM 1065 C C . MET A 1 138 ? 7.469 17.084 -4.907 1.00 70.12 138 MET A C 1
ATOM 1067 O O . MET A 1 138 ? 8.349 16.509 -4.256 1.00 70.12 138 MET A O 1
ATOM 1071 N N . GLU A 1 139 ? 7.705 18.127 -5.699 1.00 63.56 139 GLU A N 1
ATOM 1072 C CA . GLU A 1 139 ? 8.968 18.861 -5.683 1.00 63.56 139 GLU A CA 1
ATOM 1073 C C . GLU A 1 139 ? 9.233 19.339 -4.239 1.00 63.56 139 GLU A C 1
ATOM 1075 O O . GLU A 1 139 ? 8.321 19.800 -3.553 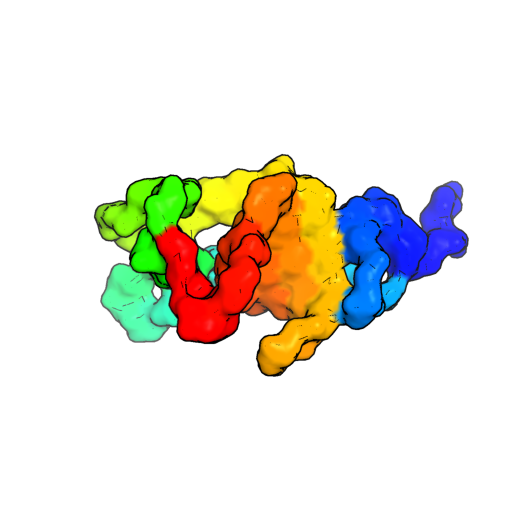1.00 63.56 139 GLU A O 1
ATOM 1080 N N . ASP A 1 140 ? 10.443 19.113 -3.720 1.00 60.56 140 ASP A N 1
ATOM 1081 C CA . ASP A 1 140 ? 10.834 19.417 -2.331 1.00 60.56 140 ASP A CA 1
ATOM 1082 C C . ASP A 1 140 ? 10.039 18.717 -1.204 1.00 60.56 140 ASP A C 1
ATOM 1084 O O . ASP A 1 140 ? 10.093 19.132 -0.040 1.00 60.56 140 ASP A O 1
ATOM 1088 N N . GLY A 1 141 ? 9.358 17.597 -1.485 1.00 59.88 141 GLY A N 1
ATOM 1089 C CA . GLY A 1 141 ? 8.584 16.848 -0.481 1.00 59.88 141 GLY A CA 1
ATOM 1090 C C . GLY A 1 141 ? 9.382 16.467 0.778 1.00 59.88 141 GLY A C 1
ATOM 1091 O O . GLY A 1 141 ? 8.867 16.561 1.895 1.00 59.88 141 GLY A O 1
ATOM 1092 N N . HIS A 1 142 ? 10.670 16.134 0.630 1.00 60.44 142 HIS A N 1
ATOM 1093 C CA . HIS A 1 142 ? 11.565 15.869 1.763 1.00 60.44 142 HIS A CA 1
ATOM 1094 C C . HIS A 1 142 ? 11.699 17.086 2.699 1.00 60.44 142 HIS A C 1
ATOM 1096 O O . HIS A 1 142 ? 11.595 16.946 3.920 1.00 60.44 142 HIS A O 1
ATOM 1102 N N . SER A 1 143 ? 11.863 18.287 2.137 1.00 66.62 143 SER A N 1
ATOM 1103 C CA . SER A 1 143 ? 11.986 19.550 2.879 1.00 66.62 143 SER A CA 1
ATOM 1104 C C . SER A 1 143 ? 10.686 19.920 3.606 1.00 66.62 143 SER A C 1
ATOM 1106 O O . SER A 1 143 ? 10.725 20.451 4.715 1.00 66.62 143 SER A O 1
ATOM 1108 N N . ASN A 1 144 ? 9.534 19.540 3.043 1.00 58.47 144 ASN A N 1
ATOM 1109 C CA . ASN A 1 144 ? 8.204 19.794 3.609 1.00 58.47 144 ASN A CA 1
ATOM 1110 C C . ASN A 1 144 ? 7.655 18.644 4.475 1.00 58.47 144 ASN A C 1
ATOM 1112 O O . ASN A 1 144 ? 6.485 18.658 4.868 1.00 58.47 144 ASN A O 1
ATOM 1116 N N . ARG A 1 145 ? 8.489 17.646 4.813 1.00 60.25 145 ARG A N 1
ATOM 1117 C CA . ARG A 1 145 ? 8.102 16.431 5.563 1.00 60.25 145 ARG A CA 1
ATOM 1118 C C . ARG A 1 145 ? 6.928 15.668 4.936 1.00 60.25 145 ARG A C 1
ATOM 1120 O O . ARG A 1 145 ? 6.169 15.024 5.665 1.00 60.25 145 ARG A O 1
ATOM 1127 N N . TRP A 1 146 ? 6.785 15.742 3.615 1.00 58.91 146 TRP A N 1
ATOM 1128 C CA . TRP A 1 146 ? 5.713 15.097 2.854 1.00 58.91 146 TRP A CA 1
ATOM 1129 C C . TRP A 1 146 ? 4.316 15.497 3.349 1.00 58.91 146 TRP A C 1
ATOM 1131 O O . TRP A 1 146 ? 3.416 14.663 3.444 1.00 58.91 146 TRP A O 1
ATOM 1141 N N . LYS A 1 147 ? 4.155 16.769 3.737 1.00 57.44 147 LYS A N 1
ATOM 1142 C CA . LYS A 1 147 ? 2.836 17.383 3.899 1.00 57.44 147 LYS A CA 1
ATOM 1143 C C . LYS A 1 147 ? 2.335 17.793 2.520 1.00 57.44 147 LYS A C 1
ATOM 1145 O O . LYS A 1 147 ? 2.988 18.602 1.863 1.00 57.44 147 LYS A O 1
ATOM 1150 N N . HIS A 1 148 ? 1.219 17.206 2.119 1.00 55.94 148 HIS A N 1
ATOM 1151 C CA . HIS A 1 148 ? 0.477 17.554 0.916 1.00 55.94 148 HIS A CA 1
ATOM 1152 C C . HIS A 1 148 ? -0.672 18.500 1.241 1.00 55.94 148 HIS A C 1
ATOM 1154 O O . HIS A 1 148 ? -1.060 18.579 2.428 1.00 55.94 148 HIS A O 1
#

Organism: NCBI:txid479676

Sequence (148 aa):
MFIQGLSYGGLQRLLGFVHTVGTTVEALPPPRSTLLSSFMLLHNPNVKGSTLTDGARALAKHVDRSGSKYWGPFNGSDSTKNRLAKDAISHLMAHCCWQNMHVVPPHGVVYEIRTADGYGARWSEDGNEFIGFLEPYMEDGHSNRWKH

pLDDT: mean 89.02, std 12.03, range [47.38, 98.56]